Protein AF-A0A854CGQ9-F1 (afdb_monomer_lite)

Structure (mmCIF, N/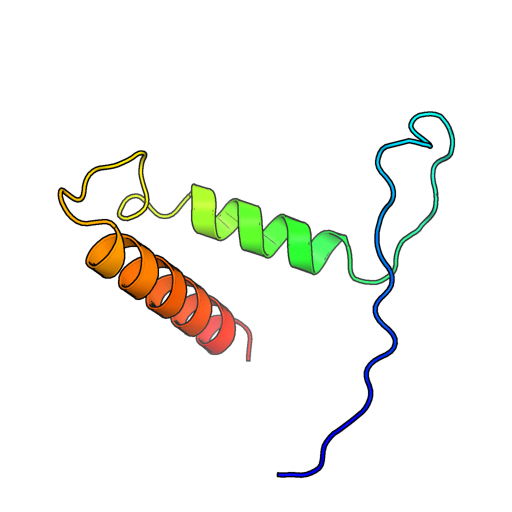CA/C/O backbone):
data_AF-A0A854CGQ9-F1
#
_entry.id   AF-A0A854CGQ9-F1
#
loop_
_atom_site.group_PDB
_atom_site.id
_atom_site.type_symbol
_atom_site.label_atom_id
_atom_site.label_alt_id
_atom_site.label_comp_id
_atom_site.label_asym_id
_atom_site.label_entity_id
_atom_site.label_seq_id
_atom_site.pdbx_PDB_ins_code
_atom_site.Cartn_x
_atom_site.Cartn_y
_atom_site.Cartn_z
_atom_site.occupancy
_atom_site.B_iso_or_equiv
_atom_site.auth_seq_id
_atom_site.auth_comp_id
_atom_site.auth_asym_id
_atom_site.auth_atom_id
_atom_site.pdbx_PDB_model_num
ATOM 1 N N . ILE A 1 1 ? -11.971 -20.197 -10.769 1.00 45.00 1 ILE A N 1
ATOM 2 C CA . ILE A 1 1 ? -11.770 -18.990 -9.927 1.00 45.00 1 ILE A CA 1
ATOM 3 C C . ILE A 1 1 ? -13.138 -18.611 -9.367 1.00 45.00 1 ILE A C 1
ATOM 5 O O . ILE A 1 1 ? -13.954 -18.064 -10.094 1.00 45.00 1 ILE A O 1
ATOM 9 N N . LEU A 1 2 ? -13.458 -19.037 -8.142 1.00 55.44 2 LEU A N 1
ATOM 10 C CA . LEU A 1 2 ? -14.772 -18.795 -7.531 1.00 55.44 2 LEU A CA 1
ATOM 11 C C . LEU A 1 2 ? -14.917 -17.304 -7.203 1.00 55.44 2 LEU A C 1
ATOM 13 O O . LEU A 1 2 ? -14.086 -16.752 -6.481 1.00 55.44 2 LEU A O 1
ATOM 17 N N . VAL A 1 3 ? -15.965 -16.659 -7.720 1.00 64.31 3 VAL A N 1
ATOM 18 C CA . VAL A 1 3 ? -16.304 -15.263 -7.408 1.00 64.31 3 VAL A CA 1
ATOM 19 C C . VAL A 1 3 ? -16.789 -15.196 -5.959 1.00 64.31 3 VAL A C 1
ATOM 21 O O . VAL A 1 3 ? -17.977 -15.301 -5.660 1.00 64.31 3 VAL A O 1
ATOM 24 N N . LYS A 1 4 ? -15.843 -15.076 -5.027 1.00 75.19 4 LYS A N 1
ATOM 25 C CA . LYS A 1 4 ? -16.125 -14.909 -3.603 1.00 75.19 4 LYS A CA 1
ATOM 26 C C . LYS A 1 4 ? -16.621 -13.479 -3.387 1.00 75.19 4 LYS A C 1
ATOM 28 O O . LYS A 1 4 ? -15.884 -12.522 -3.615 1.00 75.19 4 LYS A O 1
ATOM 33 N N . ARG A 1 5 ? -17.884 -13.320 -2.983 1.00 74.00 5 ARG A N 1
ATOM 34 C CA . ARG A 1 5 ? -18.438 -12.010 -2.617 1.00 74.00 5 ARG A CA 1
ATOM 35 C C . ARG A 1 5 ? -17.849 -11.592 -1.273 1.00 74.00 5 ARG A C 1
ATOM 37 O O . ARG A 1 5 ? -18.073 -12.255 -0.264 1.00 74.00 5 ARG A O 1
ATOM 44 N N . PHE A 1 6 ? -17.083 -10.508 -1.267 1.00 77.44 6 PHE A N 1
ATOM 45 C CA . PHE A 1 6 ? -16.558 -9.908 -0.045 1.00 77.44 6 PHE A CA 1
ATOM 46 C C . PHE A 1 6 ? -17.450 -8.737 0.364 1.00 77.44 6 PHE A C 1
ATOM 48 O O . PHE A 1 6 ? -17.730 -7.853 -0.442 1.00 77.44 6 PHE A O 1
ATOM 55 N N . THR A 1 7 ? -17.886 -8.710 1.623 1.00 80.12 7 THR A N 1
ATOM 56 C CA . THR A 1 7 ? -18.562 -7.544 2.200 1.00 80.12 7 THR A CA 1
ATOM 57 C C . THR A 1 7 ? -17.517 -6.465 2.482 1.00 80.12 7 THR A C 1
ATOM 59 O O . THR A 1 7 ? -16.756 -6.570 3.447 1.00 80.12 7 THR A O 1
ATOM 62 N N . VAL A 1 8 ? -17.434 -5.449 1.621 1.00 79.94 8 VAL A N 1
ATOM 63 C CA . VAL A 1 8 ? -16.508 -4.322 1.796 1.00 79.94 8 VAL A CA 1
ATOM 64 C C . VAL A 1 8 ? -17.145 -3.291 2.724 1.00 79.94 8 VAL A C 1
ATOM 66 O O . VAL A 1 8 ? -18.252 -2.823 2.473 1.00 79.94 8 VAL A O 1
ATOM 69 N N . GLN A 1 9 ? -16.442 -2.922 3.794 1.00 81.56 9 GLN A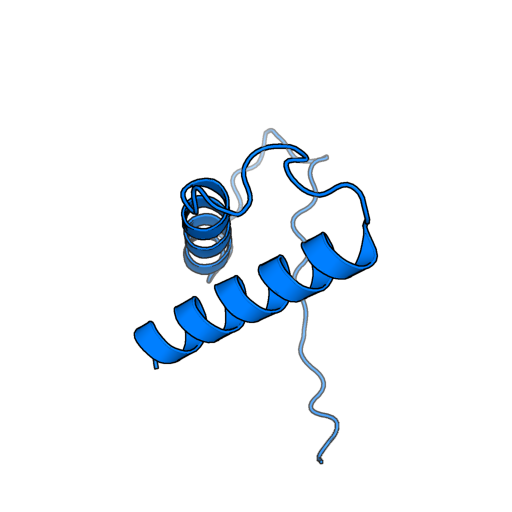 N 1
ATOM 70 C CA . GLN A 1 9 ? -16.827 -1.792 4.639 1.00 81.56 9 GLN A CA 1
ATOM 71 C C . GLN A 1 9 ? -16.051 -0.551 4.198 1.00 81.56 9 GLN A C 1
ATOM 73 O O . GLN A 1 9 ? -14.821 -0.550 4.216 1.00 81.56 9 GLN A O 1
ATOM 78 N N . ILE A 1 10 ? -16.765 0.501 3.801 1.00 80.69 10 ILE A N 1
ATOM 79 C CA . ILE A 1 10 ? -16.172 1.765 3.349 1.00 80.69 10 ILE A CA 1
ATOM 80 C C . ILE A 1 10 ? -16.179 2.751 4.515 1.00 80.69 10 ILE A C 1
ATOM 82 O O . ILE A 1 10 ? -17.229 3.030 5.094 1.00 80.69 10 ILE A O 1
ATOM 86 N N . ALA A 1 11 ? -15.007 3.285 4.854 1.00 79.06 11 ALA A N 1
ATOM 87 C CA . ALA A 1 11 ? -14.893 4.366 5.824 1.00 79.06 11 ALA A CA 1
ATOM 88 C C . ALA A 1 11 ? -15.400 5.670 5.188 1.00 79.06 11 ALA A C 1
ATOM 90 O O . ALA A 1 11 ? -14.809 6.153 4.220 1.00 79.06 11 ALA A O 1
ATOM 91 N N . LYS A 1 12 ? -16.481 6.251 5.717 1.00 80.56 12 LYS A N 1
ATOM 92 C CA . LYS A 1 12 ? -16.954 7.571 5.280 1.00 80.56 12 LYS A CA 1
ATOM 93 C C . LYS A 1 12 ? -16.144 8.666 5.971 1.00 80.56 12 LYS A C 1
ATOM 95 O O . LYS A 1 12 ? -15.981 8.649 7.186 1.00 80.56 12 LYS A O 1
ATOM 100 N N . ARG A 1 13 ? -15.665 9.646 5.199 1.00 75.00 13 ARG A N 1
ATOM 101 C CA . ARG A 1 13 ? -14.947 10.824 5.724 1.00 75.00 13 ARG A CA 1
ATOM 102 C C . ARG A 1 13 ? -15.889 11.901 6.284 1.00 75.00 13 ARG A C 1
ATOM 104 O O . ARG A 1 13 ? -15.421 12.827 6.926 1.00 75.00 13 ARG A O 1
ATOM 111 N N . SER A 1 14 ? -17.196 11.786 6.053 1.00 79.81 14 SER A N 1
ATOM 112 C CA . SER A 1 14 ? -18.210 12.753 6.497 1.00 79.81 14 SER A CA 1
ATOM 113 C C . SER A 1 14 ? -18.492 12.722 8.004 1.00 79.81 14 SER A C 1
ATOM 115 O O . SER A 1 14 ? -19.031 13.680 8.538 1.00 79.81 14 SER A O 1
ATOM 117 N N . GLU A 1 15 ? -18.131 11.643 8.701 1.00 76.12 15 GLU A N 1
ATOM 118 C CA . GLU A 1 15 ? -18.466 11.407 10.114 1.00 76.12 15 GLU A CA 1
ATOM 119 C C . GLU A 1 15 ? -17.244 11.657 11.021 1.00 76.12 15 GLU A C 1
ATOM 121 O O . GLU A 1 15 ? -16.861 10.817 11.831 1.00 76.12 15 GLU A O 1
ATOM 126 N N . LEU A 1 16 ? -16.590 12.816 10.860 1.00 69.88 16 LEU A N 1
ATOM 127 C CA . LEU A 1 16 ? -15.320 13.166 11.529 1.00 69.88 16 LEU A CA 1
ATOM 128 C C . LEU A 1 16 ? -15.374 13.107 13.065 1.00 69.88 16 LEU A C 1
ATOM 130 O O . LEU A 1 16 ? -14.338 12.945 13.704 1.00 69.88 16 LEU A O 1
ATOM 134 N N . HIS A 1 17 ? -16.561 13.252 13.653 1.00 78.88 17 HIS A N 1
ATOM 135 C CA . HIS A 1 17 ? -16.753 13.379 15.101 1.00 78.88 17 HIS A CA 1
ATOM 136 C C . HIS A 1 17 ? -17.101 12.052 15.788 1.00 78.88 17 HIS A C 1
ATOM 138 O O . HIS A 1 17 ? -17.166 11.995 17.013 1.00 78.88 17 HIS A O 1
ATOM 144 N N . THR A 1 18 ? -17.316 10.976 15.024 1.00 77.12 18 THR A N 1
ATOM 145 C CA . THR A 1 18 ? -17.695 9.670 15.570 1.00 77.12 18 THR A CA 1
ATOM 146 C C . THR A 1 18 ? -16.574 8.666 15.344 1.00 77.12 18 THR A C 1
ATOM 148 O O . THR A 1 18 ? -16.288 8.250 14.222 1.00 77.12 18 THR A O 1
ATOM 151 N N . PHE A 1 19 ? -15.933 8.235 16.430 1.00 74.94 19 PHE A N 1
ATOM 152 C CA . PHE A 1 19 ? -14.926 7.184 16.359 1.00 74.94 19 PHE A CA 1
ATOM 153 C C . PHE A 1 19 ? -15.602 5.811 16.261 1.00 74.94 19 PHE A C 1
ATOM 155 O O . PHE A 1 19 ? -16.101 5.272 17.247 1.00 74.94 19 PHE A O 1
ATOM 162 N N . LYS A 1 20 ? -15.612 5.229 15.058 1.00 81.62 20 LYS A N 1
ATOM 163 C CA . LYS A 1 20 ? -16.070 3.854 14.826 1.00 81.62 20 LYS A CA 1
ATOM 164 C C . LYS A 1 20 ? -14.875 2.917 14.678 1.00 81.62 20 LYS A C 1
ATOM 166 O O . LYS A 1 20 ? -14.057 3.080 13.771 1.00 81.62 20 LYS A O 1
ATOM 171 N N . VAL A 1 21 ? -14.802 1.896 15.532 1.00 82.38 21 VAL A N 1
ATOM 172 C CA . VAL A 1 21 ? -13.777 0.850 15.427 1.00 82.38 21 VAL A CA 1
ATOM 173 C C . VAL A 1 21 ? -14.004 0.053 14.142 1.00 82.38 21 VAL A C 1
ATOM 175 O O . VAL A 1 21 ? -15.041 -0.583 13.963 1.00 82.38 21 VAL A O 1
ATOM 178 N N . MET A 1 22 ? -13.027 0.091 13.235 1.00 82.94 22 MET A N 1
ATOM 179 C CA . MET A 1 22 ? -13.054 -0.658 11.979 1.00 82.94 22 MET A CA 1
ATOM 180 C C . MET A 1 22 ? -12.052 -1.814 12.038 1.00 82.94 22 MET A C 1
ATOM 182 O O . MET A 1 22 ? -10.837 -1.574 12.012 1.00 82.94 22 MET A O 1
ATOM 186 N N . PRO A 1 23 ? -12.520 -3.074 12.086 1.00 77.38 23 PRO A N 1
ATOM 187 C CA . PRO A 1 23 ? -11.619 -4.215 12.107 1.00 77.38 23 PRO A CA 1
ATOM 188 C C . PRO A 1 23 ? -10.786 -4.233 10.816 1.00 77.38 23 PRO A C 1
ATOM 190 O O . PRO A 1 23 ? -11.318 -4.074 9.721 1.00 77.38 23 PRO A O 1
ATOM 193 N N . LYS A 1 24 ? -9.465 -4.426 10.952 1.00 83.00 24 LYS A N 1
ATOM 194 C CA . LYS A 1 24 ? -8.441 -4.438 9.877 1.00 83.00 24 LYS A CA 1
ATOM 195 C C . LYS A 1 24 ? -8.014 -3.084 9.291 1.00 83.00 24 LYS A C 1
ATOM 197 O O . LYS A 1 24 ? -7.091 -3.075 8.474 1.00 83.00 24 LYS A O 1
ATOM 202 N N . ARG A 1 25 ? -8.563 -1.954 9.752 1.00 87.38 25 ARG A N 1
ATOM 203 C CA . ARG A 1 25 ? -8.154 -0.606 9.299 1.00 87.38 25 ARG A CA 1
ATOM 204 C C . ARG A 1 25 ? -6.647 -0.371 9.419 1.00 87.38 25 ARG A C 1
ATOM 206 O O . ARG A 1 25 ? -6.005 0.015 8.447 1.00 87.38 25 ARG A O 1
ATOM 213 N N . TRP A 1 26 ? -6.071 -0.733 10.564 1.00 87.75 26 TRP A N 1
ATOM 214 C CA . TRP A 1 26 ? -4.638 -0.577 10.817 1.00 87.75 26 TRP A CA 1
ATOM 215 C C . TRP A 1 26 ? -3.753 -1.345 9.828 1.00 87.75 26 TRP A C 1
ATOM 217 O O . TRP A 1 26 ? -2.676 -0.883 9.464 1.00 87.75 26 TRP A O 1
ATOM 227 N N . SER A 1 27 ? -4.199 -2.512 9.347 1.00 88.25 27 SER A N 1
ATOM 228 C CA . SER A 1 27 ? -3.427 -3.284 8.367 1.00 88.25 27 SER A CA 1
ATOM 229 C C . SER A 1 27 ? -3.364 -2.578 7.014 1.00 88.25 27 SER A C 1
ATOM 231 O O . SER A 1 27 ? -2.327 -2.615 6.348 1.00 88.25 27 SER A O 1
ATOM 233 N N . VAL A 1 28 ? -4.461 -1.925 6.624 1.00 87.69 28 VAL A N 1
ATOM 234 C CA . VAL A 1 28 ? -4.551 -1.135 5.392 1.00 87.69 28 VAL A CA 1
ATOM 235 C C . VAL A 1 28 ? -3.685 0.119 5.515 1.00 87.69 28 VAL A C 1
ATOM 237 O O . VAL A 1 28 ? -2.798 0.323 4.691 1.00 87.69 28 VAL A O 1
ATOM 240 N N . GLU A 1 29 ? -3.853 0.893 6.589 1.00 89.25 29 GLU A N 1
ATOM 241 C CA . GLU A 1 29 ? -3.069 2.111 6.849 1.00 89.25 29 GLU A CA 1
ATOM 242 C C . GLU A 1 29 ? -1.562 1.823 6.930 1.00 89.25 29 GLU A C 1
ATOM 244 O O . GLU A 1 29 ? -0.767 2.501 6.281 1.00 89.25 29 GLU A O 1
ATOM 249 N N . ARG A 1 30 ? -1.152 0.748 7.621 1.00 89.38 30 ARG A N 1
ATOM 250 C CA . ARG A 1 30 ? 0.252 0.298 7.642 1.00 89.38 30 ARG A CA 1
ATOM 251 C C . ARG A 1 30 ? 0.783 -0.034 6.255 1.00 89.38 30 ARG A C 1
ATOM 253 O O . ARG A 1 30 ? 1.942 0.254 5.981 1.00 89.38 30 ARG A O 1
ATOM 260 N N . SER A 1 31 ? -0.023 -0.656 5.398 1.00 89.56 31 SER A N 1
ATOM 261 C CA . SER A 1 31 ? 0.416 -1.007 4.042 1.00 89.56 31 SER A CA 1
ATOM 262 C C . SER A 1 31 ? 0.642 0.250 3.19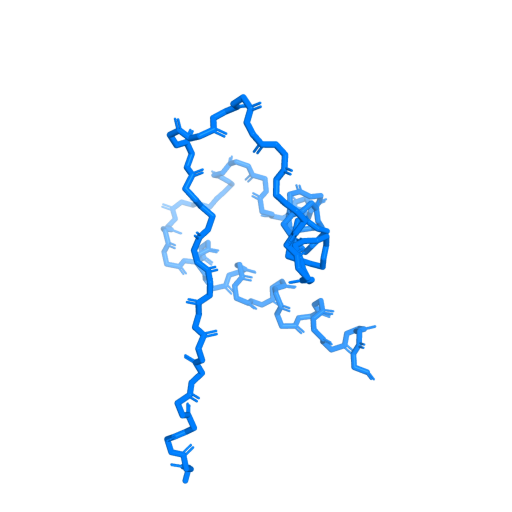9 1.00 89.56 31 SER A C 1
ATOM 264 O O . SER A 1 31 ? 1.652 0.339 2.505 1.00 89.56 31 SER A O 1
ATOM 266 N N . PHE A 1 32 ? -0.222 1.260 3.336 1.00 86.38 32 PHE A N 1
ATOM 267 C CA . PHE A 1 32 ? -0.021 2.567 2.706 1.00 86.38 32 PHE A CA 1
ATOM 268 C C . PHE A 1 32 ? 1.215 3.298 3.242 1.00 86.38 32 PHE A C 1
ATOM 270 O O . PHE A 1 32 ? 2.017 3.776 2.445 1.00 86.38 32 PHE A O 1
ATOM 277 N N . ALA A 1 33 ? 1.443 3.296 4.557 1.00 89.56 33 ALA A N 1
ATOM 278 C CA . ALA A 1 33 ? 2.643 3.896 5.147 1.00 89.56 33 ALA A CA 1
ATOM 279 C C . ALA A 1 33 ? 3.944 3.251 4.626 1.00 89.56 33 ALA A C 1
ATOM 281 O O . ALA A 1 33 ? 4.967 3.912 4.454 1.00 89.56 33 ALA A O 1
ATOM 282 N N . TRP A 1 34 ? 3.924 1.944 4.347 1.00 88.81 34 TRP A N 1
ATOM 283 C CA . TRP A 1 34 ? 5.076 1.235 3.783 1.00 88.81 34 TRP A CA 1
ATOM 284 C C . TRP A 1 34 ? 5.295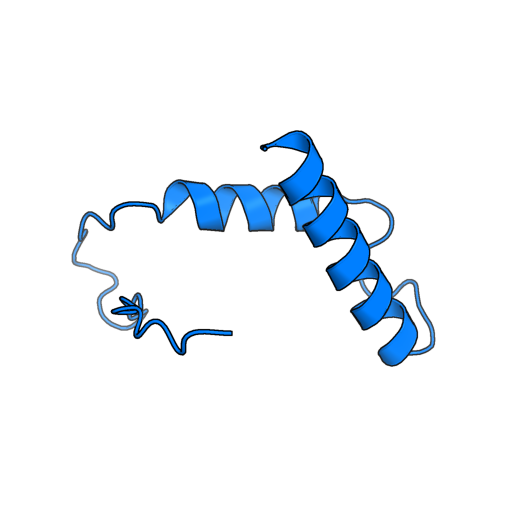 1.567 2.306 1.00 88.81 34 TRP A C 1
ATOM 286 O O . TRP A 1 34 ? 6.442 1.688 1.876 1.00 88.81 34 TRP A O 1
ATOM 296 N N . LEU A 1 35 ? 4.215 1.742 1.538 1.00 85.50 35 LEU A N 1
ATOM 297 C CA . LEU A 1 35 ? 4.297 2.223 0.160 1.00 85.50 35 LEU A CA 1
ATOM 298 C C . LEU A 1 35 ? 4.860 3.646 0.095 1.00 85.50 35 LEU A C 1
ATOM 300 O O . LEU A 1 35 ? 5.715 3.910 -0.742 1.00 85.50 35 LEU A O 1
ATOM 304 N N . GLU A 1 36 ? 4.449 4.533 1.000 1.00 84.69 36 GLU A N 1
ATOM 305 C CA . GLU A 1 36 ? 4.964 5.905 1.071 1.00 84.69 3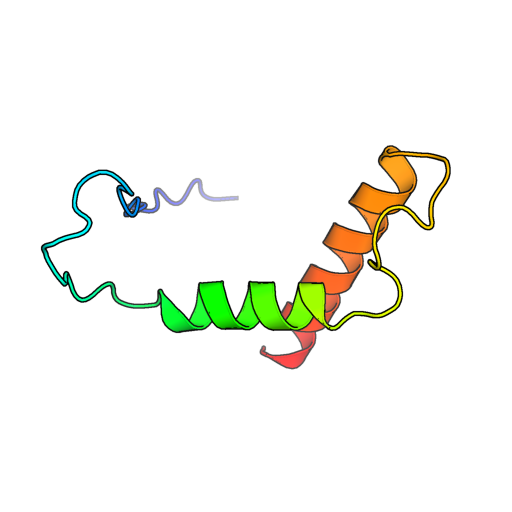6 GLU A CA 1
ATOM 306 C C . GLU A 1 36 ? 6.458 5.948 1.437 1.00 84.69 36 GLU A C 1
ATOM 308 O O . GLU A 1 36 ? 7.215 6.756 0.900 1.00 84.69 36 GLU A O 1
ATOM 313 N N . LYS A 1 37 ? 6.923 5.018 2.284 1.00 84.00 37 LYS A N 1
ATOM 314 C CA . LYS A 1 37 ? 8.345 4.886 2.644 1.00 84.00 37 LYS A CA 1
ATOM 315 C C . LYS A 1 37 ? 9.214 4.316 1.511 1.00 84.00 37 LYS A C 1
ATOM 317 O O . LYS A 1 37 ? 10.444 4.420 1.569 1.00 84.00 37 LYS A O 1
ATOM 322 N N . ASN A 1 38 ? 8.631 3.699 0.481 1.00 83.31 38 ASN A N 1
ATOM 323 C CA . ASN A 1 38 ? 9.409 3.165 -0.634 1.00 83.31 38 ASN A CA 1
ATOM 324 C C . ASN A 1 38 ? 10.000 4.307 -1.466 1.00 83.31 38 ASN A C 1
ATOM 326 O O . ASN A 1 38 ? 9.323 4.926 -2.280 1.00 83.31 38 ASN A O 1
ATOM 330 N N . ARG A 1 39 ? 11.314 4.515 -1.326 1.00 79.44 39 ARG A N 1
ATOM 331 C CA . ARG A 1 39 ? 12.074 5.588 -1.992 1.00 79.44 39 ARG A CA 1
ATOM 332 C C . ARG A 1 39 ? 11.890 5.634 -3.517 1.00 79.44 39 ARG A C 1
ATOM 334 O O . ARG A 1 39 ? 11.988 6.697 -4.111 1.00 79.44 39 ARG A O 1
ATOM 341 N N . ARG A 1 40 ? 11.619 4.484 -4.145 1.00 75.44 40 ARG A N 1
ATOM 342 C CA . ARG A 1 40 ? 11.393 4.352 -5.596 1.00 75.44 40 ARG A CA 1
ATOM 343 C C . ARG A 1 40 ? 10.052 4.936 -6.058 1.00 75.44 40 ARG A C 1
ATOM 345 O O . ARG A 1 40 ? 9.938 5.334 -7.205 1.00 75.44 40 ARG A O 1
ATOM 352 N N . LEU A 1 41 ? 9.065 4.995 -5.163 1.00 75.81 41 LEU A N 1
ATOM 353 C CA . LEU A 1 41 ? 7.726 5.547 -5.402 1.00 75.81 41 LEU A CA 1
ATOM 354 C C . LEU A 1 41 ? 7.632 7.037 -5.039 1.00 75.81 41 LEU A C 1
ATOM 356 O O . LEU A 1 41 ? 6.541 7.605 -5.021 1.00 75.81 41 LEU A O 1
ATOM 360 N N . TRP A 1 42 ? 8.767 7.674 -4.735 1.00 72.62 42 TRP A N 1
ATOM 361 C CA . TRP A 1 42 ? 8.813 9.088 -4.396 1.00 72.62 42 TRP A CA 1
ATOM 362 C C . TRP A 1 42 ? 8.274 9.947 -5.547 1.00 72.62 42 TRP A C 1
ATOM 364 O O . TRP A 1 42 ? 8.497 9.650 -6.722 1.00 72.62 42 TRP A O 1
ATOM 374 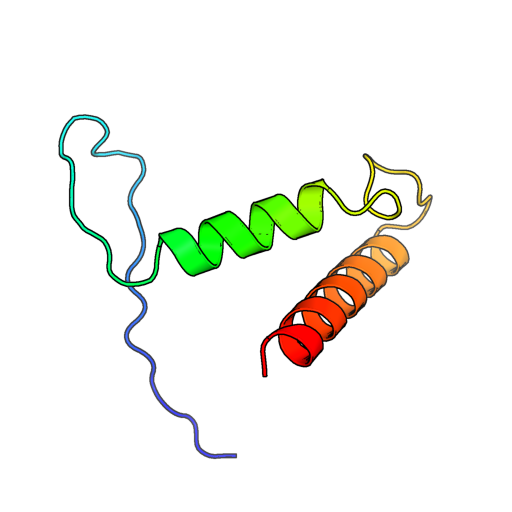N N . LYS A 1 43 ? 7.527 10.993 -5.170 1.00 63.84 43 LYS A N 1
ATOM 375 C CA . LYS A 1 43 ? 6.697 11.861 -6.019 1.00 63.84 43 LYS A CA 1
ATOM 376 C C . LYS A 1 43 ? 7.255 12.021 -7.440 1.00 63.84 43 LYS A C 1
ATOM 378 O O . LYS A 1 43 ? 8.149 12.826 -7.674 1.00 63.84 43 LYS A O 1
ATOM 383 N N . ASN A 1 44 ? 6.666 11.282 -8.382 1.00 60.91 44 ASN A N 1
ATOM 384 C CA . ASN A 1 44 ? 6.838 11.459 -9.825 1.00 60.91 44 ASN A CA 1
ATOM 385 C C . ASN A 1 44 ? 8.289 11.397 -10.337 1.00 60.91 44 ASN A C 1
ATOM 387 O O . ASN A 1 44 ? 8.659 12.159 -11.227 1.00 60.91 44 ASN A O 1
ATOM 391 N N . CYS A 1 45 ? 9.111 10.467 -9.837 1.00 60.47 45 CYS A N 1
ATOM 392 C CA . CYS A 1 45 ? 10.412 10.196 -10.468 1.00 60.47 45 CYS A CA 1
ATOM 393 C C . CYS A 1 45 ? 10.281 9.651 -11.903 1.00 60.47 45 CYS A C 1
ATOM 395 O O . CYS A 1 45 ? 11.236 9.700 -12.677 1.00 60.47 45 CYS A O 1
ATOM 397 N N . GLU A 1 46 ? 9.112 9.122 -12.271 1.00 68.81 46 GLU A N 1
ATOM 398 C CA . GLU A 1 46 ? 8.903 8.463 -13.554 1.00 68.81 46 GLU A CA 1
ATOM 399 C C . GLU A 1 46 ? 8.160 9.338 -14.554 1.00 68.81 46 GLU A C 1
ATOM 401 O O . GLU A 1 46 ? 7.090 9.877 -14.287 1.00 68.81 46 GLU A O 1
ATOM 406 N N . ARG A 1 47 ? 8.722 9.418 -15.762 1.00 74.19 47 ARG A N 1
ATOM 407 C CA . ARG A 1 47 ? 8.187 10.220 -16.868 1.00 74.19 47 ARG A CA 1
ATOM 408 C C . ARG A 1 47 ? 6.871 9.676 -17.436 1.00 74.19 47 ARG A C 1
ATOM 410 O O . ARG A 1 47 ? 6.159 10.403 -18.119 1.00 74.19 47 ARG A O 1
ATOM 417 N N . ARG A 1 48 ? 6.570 8.391 -17.209 1.00 81.12 48 ARG A N 1
ATOM 418 C CA . ARG A 1 48 ? 5.388 7.693 -17.738 1.00 81.12 48 ARG A CA 1
ATOM 419 C C . ARG A 1 48 ? 4.560 7.120 -16.592 1.00 81.12 48 ARG A C 1
ATOM 421 O O . ARG A 1 48 ? 5.073 6.355 -15.784 1.00 81.12 48 ARG A O 1
ATOM 428 N N . LEU A 1 49 ? 3.261 7.411 -16.599 1.00 82.62 49 LEU A N 1
ATOM 429 C CA . LEU A 1 49 ? 2.308 6.928 -15.590 1.00 82.62 49 LEU A CA 1
ATOM 430 C C . LEU A 1 49 ? 2.155 5.397 -15.580 1.00 82.62 49 LEU A C 1
ATOM 432 O O . LEU A 1 49 ? 1.911 4.798 -14.540 1.00 82.62 49 LEU A O 1
ATOM 436 N N . ASN A 1 50 ? 2.322 4.745 -16.734 1.00 86.25 50 ASN A N 1
ATOM 437 C CA . ASN A 1 50 ? 2.234 3.284 -16.820 1.00 86.25 50 ASN A CA 1
ATOM 438 C C . ASN A 1 50 ? 3.361 2.595 -16.050 1.00 86.25 50 ASN A C 1
ATOM 440 O O . ASN A 1 50 ? 3.139 1.575 -15.402 1.00 86.25 50 ASN A O 1
ATOM 444 N N . THR A 1 51 ? 4.567 3.155 -16.119 1.00 83.81 51 THR A N 1
ATOM 445 C CA . THR A 1 51 ? 5.722 2.611 -15.413 1.00 83.81 51 THR A CA 1
ATOM 446 C C . THR A 1 51 ? 5.521 2.773 -13.903 1.00 83.81 51 THR A C 1
ATOM 448 O O . THR A 1 51 ? 5.688 1.803 -13.160 1.00 83.81 51 THR A O 1
ATOM 451 N N . SER A 1 52 ? 5.009 3.928 -13.459 1.00 82.94 52 SER A N 1
ATOM 452 C CA . SER A 1 52 ? 4.828 4.180 -12.028 1.00 82.94 52 SER A CA 1
ATOM 453 C C . SER A 1 52 ? 3.744 3.282 -11.441 1.00 82.94 52 SER A C 1
ATOM 455 O O . SER A 1 52 ? 3.915 2.734 -10.351 1.00 82.94 52 SER A O 1
ATOM 457 N N . LEU A 1 53 ? 2.673 3.030 -12.201 1.00 87.94 53 LEU A N 1
ATOM 458 C CA . LEU A 1 53 ? 1.638 2.063 -11.841 1.00 87.94 53 LEU A CA 1
ATOM 459 C C . LEU A 1 53 ? 2.208 0.644 -11.669 1.00 87.94 53 LEU A C 1
ATOM 461 O O . LEU A 1 53 ? 1.904 -0.029 -10.683 1.00 87.94 53 LEU A O 1
ATOM 465 N N . GLN A 1 54 ? 3.064 0.194 -12.591 1.00 90.19 54 GLN A N 1
ATOM 466 C CA . GLN A 1 54 ? 3.701 -1.125 -12.500 1.00 90.19 54 GLN A CA 1
ATOM 467 C C . GLN A 1 54 ? 4.584 -1.246 -11.252 1.00 90.19 54 GLN A C 1
ATOM 469 O O . GLN A 1 54 ? 4.560 -2.279 -10.578 1.00 90.19 54 GLN A O 1
ATOM 474 N N . PHE A 1 55 ? 5.314 -0.190 -10.888 1.00 87.56 55 PHE A N 1
ATOM 475 C CA . PHE A 1 55 ? 6.122 -0.193 -9.670 1.00 87.56 55 PHE A CA 1
ATOM 476 C C . PHE A 1 55 ? 5.296 -0.192 -8.388 1.00 87.56 55 PHE A C 1
ATOM 478 O O . PHE A 1 55 ? 5.695 -0.855 -7.429 1.00 87.56 55 PHE A O 1
ATOM 485 N N . ILE A 1 56 ? 4.135 0.473 -8.366 1.00 88.44 56 ILE A N 1
ATOM 486 C CA . ILE A 1 56 ? 3.195 0.374 -7.238 1.00 88.44 56 ILE A CA 1
ATOM 487 C C . ILE A 1 56 ? 2.744 -1.079 -7.065 1.00 88.44 56 ILE A C 1
ATOM 489 O O . ILE A 1 56 ? 2.808 -1.610 -5.954 1.00 88.44 56 ILE A O 1
ATOM 493 N N . HIS A 1 57 ? 2.342 -1.745 -8.153 1.00 90.56 57 HIS A N 1
ATOM 494 C CA . HIS A 1 57 ? 1.929 -3.150 -8.105 1.00 90.56 57 HIS A CA 1
ATOM 495 C C . HIS A 1 57 ? 3.055 -4.058 -7.601 1.00 90.56 57 HIS A C 1
ATOM 497 O O . HIS A 1 57 ? 2.828 -4.882 -6.714 1.00 90.56 57 HIS A O 1
ATOM 503 N N . LEU A 1 58 ? 4.277 -3.875 -8.108 1.00 90.88 58 LEU A N 1
ATOM 504 C CA . LEU A 1 58 ? 5.438 -4.656 -7.685 1.00 90.88 58 LEU A CA 1
ATOM 505 C C . LEU A 1 58 ? 5.772 -4.434 -6.203 1.00 90.88 58 LEU A C 1
ATOM 507 O O . LEU A 1 58 ? 6.032 -5.391 -5.475 1.00 90.88 58 LEU A O 1
ATOM 511 N N . ALA A 1 59 ? 5.733 -3.184 -5.737 1.00 89.94 59 ALA A N 1
ATOM 512 C CA . ALA A 1 59 ? 5.976 -2.845 -4.338 1.00 89.94 59 ALA A CA 1
ATOM 513 C C . ALA A 1 59 ? 4.923 -3.466 -3.409 1.00 89.94 59 ALA A C 1
ATOM 515 O O . ALA A 1 59 ? 5.265 -3.973 -2.338 1.00 89.94 59 ALA A O 1
ATOM 516 N N . PHE A 1 60 ? 3.655 -3.465 -3.826 1.00 90.00 60 PHE A N 1
ATOM 517 C CA . PHE A 1 60 ? 2.575 -4.085 -3.066 1.00 90.00 60 PHE A CA 1
ATOM 518 C C . PHE A 1 60 ? 2.708 -5.610 -3.027 1.00 90.00 60 PHE A C 1
ATOM 520 O O . PHE A 1 60 ? 2.577 -6.207 -1.960 1.00 90.00 60 PHE A O 1
ATOM 527 N N . LEU A 1 61 ? 3.052 -6.239 -4.155 1.00 91.62 61 LEU A N 1
ATOM 528 C CA . LEU A 1 61 ? 3.304 -7.678 -4.226 1.00 91.62 61 LEU A CA 1
ATOM 529 C C . LEU A 1 61 ? 4.464 -8.089 -3.308 1.00 91.62 61 LEU A C 1
ATOM 531 O O . LEU A 1 61 ? 4.329 -9.027 -2.528 1.00 91.62 61 LEU A O 1
ATOM 535 N N . ALA A 1 62 ? 5.574 -7.348 -3.336 1.00 90.31 62 ALA A N 1
ATOM 536 C CA . ALA A 1 62 ? 6.713 -7.595 -2.455 1.00 90.31 62 ALA A CA 1
ATOM 537 C C . ALA A 1 62 ? 6.349 -7.438 -0.968 1.00 90.31 62 ALA A C 1
ATOM 539 O O . ALA A 1 62 ? 6.841 -8.189 -0.126 1.00 90.31 62 ALA A O 1
ATOM 540 N N . LEU A 1 63 ? 5.478 -6.482 -0.630 1.00 89.38 63 LEU A N 1
ATOM 541 C CA . LEU A 1 63 ? 4.976 -6.307 0.733 1.00 89.38 63 LEU A CA 1
ATOM 542 C C . LEU A 1 63 ? 4.103 -7.487 1.169 1.00 89.38 63 LEU A C 1
ATOM 544 O O . LEU A 1 63 ? 4.255 -7.958 2.295 1.00 89.38 63 LEU A O 1
ATOM 548 N N . LEU A 1 64 ? 3.214 -7.965 0.295 1.00 89.00 64 LEU A N 1
ATOM 549 C CA . LEU A 1 64 ? 2.366 -9.127 0.563 1.00 89.00 64 LEU A CA 1
ATOM 550 C C . LEU A 1 64 ? 3.200 -10.395 0.762 1.00 89.00 64 LEU A C 1
ATOM 552 O O . LEU A 1 64 ? 2.993 -11.082 1.755 1.00 89.00 64 LEU A O 1
ATOM 556 N N . LEU A 1 65 ? 4.186 -10.645 -0.105 1.00 90.25 65 LEU A N 1
ATOM 557 C CA . LEU A 1 65 ? 5.091 -11.799 0.000 1.00 90.25 65 LEU A CA 1
ATOM 558 C C . LEU A 1 65 ? 5.952 -11.783 1.271 1.00 90.25 65 LEU A C 1
ATOM 560 O O . LEU A 1 65 ? 6.334 -12.830 1.771 1.00 90.25 65 LEU A O 1
ATOM 564 N N . ARG A 1 66 ? 6.276 -10.604 1.813 1.00 86.56 66 ARG A N 1
ATOM 565 C CA . ARG A 1 66 ? 6.996 -10.490 3.097 1.00 86.56 66 ARG A CA 1
ATOM 566 C C . ARG A 1 66 ? 6.100 -10.695 4.319 1.00 86.56 66 ARG A C 1
ATOM 568 O O . ARG A 1 66 ? 6.619 -10.784 5.427 1.00 86.56 66 ARG A O 1
ATOM 575 N N . ARG A 1 67 ? 4.776 -10.648 4.148 1.00 78.62 67 ARG A N 1
ATOM 576 C CA . ARG A 1 67 ? 3.791 -10.778 5.234 1.00 78.62 67 ARG A CA 1
ATOM 577 C C . ARG A 1 67 ? 3.033 -12.106 5.208 1.00 78.62 67 ARG A C 1
ATOM 579 O O . ARG A 1 67 ? 2.364 -12.378 6.202 1.00 78.62 67 ARG A O 1
ATOM 586 N N . SER A 1 68 ? 3.085 -12.852 4.101 1.00 63.69 68 SER A N 1
ATOM 587 C CA . SER A 1 68 ? 2.625 -14.244 3.998 1.00 63.69 68 SER A CA 1
ATOM 588 C C . SER A 1 68 ? 3.557 -15.170 4.758 1.00 63.69 68 SER A C 1
ATOM 590 O O . SER A 1 68 ? 3.027 -16.004 5.517 1.00 63.69 68 SER A O 1
#

InterPro domains:
  IPR025668 Transposase DDE domain [PF13586] (17-65)

pLDDT: mean 80.55, std 9.4, range [45.0, 91.62]

Sequence (68 aa):
ILVKRFTVQIAKRSELHTFKVMPKRWSVERSFAWLEKNRRLWKNCERRLNTSLQFIHLAFLALLLRRS

Organism: Xanthomonas oryzae pv. oryzae (NCBI:txid64187)

Foldseek 3Di:
DDPDDDDDDDDDPPPVPDDDDDPCPVVVVVLVVQLCVPPVLPDPPDPDPVVSVVVSVVSSVVVVVVVD

Secondary structure (DSSP, 8-state):
-------PPPPPTT-TT-----TTHHHHHHHHHHHHH-GGGSTT--S-HHHHHHHHHHHHHHHHHTT-

Radius of gyration: 15.67 Å; chains: 1; bounding box: 31×32×34 Å